Protein AF-A0A929VMY3-F1 (afdb_monomer)

Secondary structure (DSSP, 8-state):
---TT-HHHHHHHHHHHHHHHHHTSHHHHHHHHHHHHHHHHHTTGGGS-HHHHHHHHHHHHHHHHHHTT--TT-HHHHHHHHHHHHHHHHHH-TTS-HHHHHHHHHHHHHTT-

Mean predicted aligned error: 2.6 Å

Foldseek 3Di:
DDDPVDLLVLLLVLLVLLVVVCVVPVVVLVVLLVVVLVVCVVVVVLPPDLVVLLVVQLVVLVVVCVVVVHPLPPSNSSSNSLSSSLVSVCVSVVVDDSSVSSSSSSCVSPVPD

Sequence (113 aa):
MNFLWGIEVEAAIYAKSALVSMSQQPEYVAQITDDIKSHCISLHLDSCTHDEWIEVLVAWVENDVKEEKWDICDEDGVAWFIGLYCKTYTKIFPSESFTKIFTDCFKEYFKNK

Radius of gyration: 13.23 Å; Cα contacts (8 Å, |Δi|>4): 99; chains: 1; bounding box: 32×32×34 Å

Solvent-accessible surface area (backbone atoms only — not comparable to full-atom values): 6232 Å² total; per-residue (Å²): 103,86,56,93,76,38,66,71,53,48,30,54,53,39,44,51,48,24,53,54,58,43,66,76,40,54,67,62,47,51,52,54,28,50,53,50,41,54,50,40,56,75,68,54,52,84,77,54,54,73,68,59,47,37,54,53,50,37,54,49,39,54,48,52,37,56,75,73,66,48,62,94,80,39,62,70,63,50,30,43,48,47,38,49,52,29,52,23,49,31,73,76,40,73,91,53,57,53,64,58,55,34,34,55,29,49,50,62,60,48,69,87,69

pLDDT: mean 95.34, std 3.33, range [79.38, 98.56]

Structure (mmCIF, N/CA/C/O backbone):
data_AF-A0A929VMY3-F1
#
_entry.id   AF-A0A929VMY3-F1
#
loop_
_atom_site.group_PDB
_atom_site.id
_atom_site.type_symbol
_atom_site.label_atom_id
_atom_site.label_alt_id
_atom_site.label_comp_id
_atom_site.label_asym_id
_atom_site.label_entity_id
_atom_site.label_seq_id
_atom_site.pdbx_PDB_ins_code
_atom_site.Cartn_x
_atom_site.Cartn_y
_atom_site.Cartn_z
_atom_site.occupancy
_atom_site.B_iso_or_equiv
_atom_site.auth_seq_id
_atom_site.auth_comp_id
_atom_site.auth_asym_id
_atom_site.auth_atom_id
_atom_site.pdbx_PDB_model_num
ATOM 1 N N . MET A 1 1 ? 4.538 -13.291 -13.290 1.00 79.38 1 MET A N 1
ATOM 2 C CA . MET A 1 1 ? 5.717 -12.508 -12.909 1.00 79.38 1 MET A CA 1
ATOM 3 C C . MET A 1 1 ? 6.688 -13.390 -12.162 1.00 79.38 1 MET A C 1
ATOM 5 O O . MET A 1 1 ? 6.284 -14.239 -11.375 1.00 79.38 1 MET A O 1
ATOM 9 N N . ASN A 1 2 ? 7.972 -13.243 -12.476 1.00 82.75 2 ASN A N 1
ATOM 10 C CA . ASN A 1 2 ? 9.034 -14.012 -11.845 1.00 82.75 2 ASN A CA 1
ATOM 11 C C . ASN A 1 2 ? 9.869 -13.066 -10.981 1.00 82.75 2 ASN A C 1
ATOM 13 O O . ASN A 1 2 ? 10.636 -12.270 -11.512 1.00 82.75 2 ASN A O 1
ATOM 17 N N . PHE A 1 3 ? 9.686 -13.156 -9.668 1.00 86.75 3 PHE A N 1
ATOM 18 C CA . PHE A 1 3 ? 10.389 -12.344 -8.681 1.00 86.75 3 PHE A CA 1
ATOM 19 C C . PHE A 1 3 ? 11.759 -12.950 -8.380 1.00 86.75 3 PHE A C 1
ATOM 21 O O . PHE A 1 3 ? 11.835 -14.099 -7.935 1.00 86.75 3 PHE A O 1
ATOM 28 N N . LEU A 1 4 ? 12.834 -12.189 -8.596 1.00 86.19 4 LEU A N 1
ATOM 29 C CA . LEU A 1 4 ? 14.212 -12.686 -8.511 1.00 86.19 4 LEU A CA 1
ATOM 30 C C . LEU A 1 4 ? 14.541 -13.232 -7.116 1.00 86.19 4 LEU A C 1
ATOM 32 O O . LEU A 1 4 ? 15.215 -14.257 -6.992 1.00 86.19 4 LEU A O 1
ATOM 36 N N . TRP A 1 5 ? 14.033 -12.568 -6.078 1.00 89.81 5 TRP A N 1
ATOM 37 C CA . TRP A 1 5 ? 14.292 -12.915 -4.677 1.00 89.81 5 TRP A CA 1
ATOM 38 C C . TRP A 1 5 ? 13.102 -13.587 -3.979 1.00 89.81 5 TRP A C 1
ATOM 40 O O . TRP A 1 5 ? 13.159 -13.869 -2.781 1.00 89.81 5 TRP A O 1
ATOM 50 N N . GLY A 1 6 ? 12.035 -13.878 -4.730 1.00 93.25 6 GLY A N 1
ATOM 51 C CA . GLY A 1 6 ? 10.751 -14.336 -4.205 1.00 93.25 6 GLY A CA 1
ATOM 52 C C . GLY A 1 6 ? 9.870 -13.184 -3.708 1.00 93.25 6 GLY A C 1
ATOM 53 O O . GLY A 1 6 ? 10.349 -12.205 -3.141 1.00 93.25 6 GLY A O 1
ATOM 54 N N . ILE A 1 7 ? 8.555 -13.328 -3.898 1.00 93.38 7 ILE A N 1
ATOM 55 C CA . ILE A 1 7 ? 7.576 -12.239 -3.725 1.00 93.38 7 ILE A CA 1
ATOM 56 C C . ILE A 1 7 ? 7.589 -11.590 -2.333 1.00 93.38 7 ILE A C 1
ATOM 58 O O . ILE A 1 7 ? 7.378 -10.393 -2.218 1.00 93.38 7 ILE A O 1
ATOM 62 N N . GLU A 1 8 ? 7.878 -12.353 -1.276 1.00 93.88 8 GLU A N 1
ATOM 63 C CA . GLU A 1 8 ? 7.960 -11.837 0.099 1.00 93.88 8 GLU A CA 1
ATOM 64 C C . GLU A 1 8 ? 9.119 -10.845 0.279 1.00 93.88 8 GLU A C 1
ATOM 66 O O . GLU A 1 8 ? 8.975 -9.812 0.934 1.00 93.88 8 GLU A O 1
ATOM 71 N N . VAL A 1 9 ? 10.280 -11.155 -0.309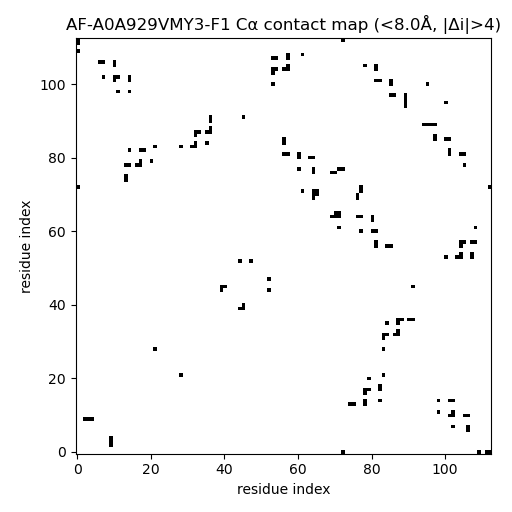 1.00 94.94 9 VAL A N 1
ATOM 72 C CA . VAL A 1 9 ? 11.478 -10.313 -0.208 1.00 94.94 9 VAL A CA 1
ATOM 73 C C . VAL A 1 9 ? 11.302 -9.059 -1.053 1.00 94.94 9 VAL A C 1
ATOM 75 O O . VAL A 1 9 ? 11.577 -7.962 -0.568 1.00 94.94 9 VAL A O 1
ATOM 78 N N . GLU A 1 10 ? 10.785 -9.209 -2.273 1.00 95.44 10 GLU A N 1
ATOM 79 C CA . GLU A 1 10 ? 10.491 -8.075 -3.156 1.00 95.44 10 GLU A CA 1
ATOM 80 C C . GLU A 1 10 ? 9.456 -7.145 -2.519 1.00 95.44 10 GLU A C 1
ATOM 82 O O . GLU A 1 10 ? 9.688 -5.943 -2.419 1.00 95.44 10 GLU A O 1
ATOM 87 N N . ALA A 1 11 ? 8.365 -7.688 -1.968 1.00 96.75 11 ALA A N 1
ATOM 88 C CA . ALA A 1 11 ? 7.357 -6.890 -1.277 1.00 96.75 11 ALA A CA 1
ATOM 89 C C . ALA A 1 11 ? 7.956 -6.066 -0.126 1.00 96.75 11 ALA A C 1
ATOM 91 O O . ALA A 1 11 ? 7.605 -4.901 0.045 1.00 96.75 11 ALA A O 1
ATOM 92 N N . ALA A 1 12 ? 8.899 -6.623 0.641 1.00 95.81 12 ALA A N 1
ATOM 93 C CA . ALA A 1 12 ? 9.589 -5.883 1.697 1.00 95.81 12 ALA A CA 1
ATOM 94 C C . ALA A 1 12 ? 10.508 -4.771 1.149 1.00 95.81 12 ALA A C 1
ATOM 96 O O . ALA A 1 12 ? 10.586 -3.689 1.745 1.00 95.81 12 ALA A O 1
ATOM 97 N N . ILE A 1 13 ? 11.190 -5.015 0.022 1.00 96.19 13 ILE A N 1
ATOM 98 C CA . ILE A 1 13 ? 12.004 -4.012 -0.683 1.00 96.19 13 ILE A CA 1
ATOM 99 C C . ILE A 1 13 ? 11.108 -2.861 -1.152 1.00 96.19 13 ILE A C 1
ATOM 101 O O . ILE A 1 13 ? 11.379 -1.703 -0.819 1.00 96.19 13 ILE A O 1
ATOM 105 N N . TYR A 1 14 ? 10.004 -3.172 -1.829 1.00 97.69 14 TYR A N 1
ATOM 106 C CA . TYR A 1 14 ? 9.058 -2.182 -2.339 1.00 97.69 14 TYR A CA 1
ATOM 107 C C . TYR A 1 14 ? 8.296 -1.451 -1.234 1.00 97.69 14 TYR A C 1
ATOM 109 O O . TYR A 1 14 ? 8.114 -0.240 -1.334 1.00 97.69 14 TYR A O 1
ATOM 117 N N . ALA A 1 15 ? 7.953 -2.114 -0.125 1.00 97.81 15 ALA A N 1
ATOM 118 C CA . ALA A 1 15 ? 7.374 -1.451 1.044 1.00 97.81 15 ALA A CA 1
ATOM 119 C C . ALA A 1 15 ? 8.318 -0.369 1.586 1.00 97.81 15 ALA A C 1
ATOM 121 O O . ALA A 1 15 ? 7.902 0.746 1.914 1.00 97.81 15 ALA A O 1
ATOM 122 N N . LYS A 1 16 ? 9.617 -0.683 1.668 1.00 97.00 16 LYS A N 1
ATOM 123 C CA . LYS A 1 16 ? 10.638 0.268 2.114 1.00 97.00 16 LYS A CA 1
ATOM 124 C C . LYS A 1 16 ? 10.854 1.382 1.092 1.00 97.00 16 LYS A C 1
ATOM 126 O O . LYS A 1 16 ? 10.963 2.537 1.501 1.00 97.00 16 LYS A O 1
ATOM 131 N N . SER A 1 17 ? 10.886 1.051 -0.198 1.00 96.56 17 SER A N 1
ATOM 132 C CA . SER A 1 17 ? 10.967 2.027 -1.291 1.00 96.56 17 SER A CA 1
ATOM 133 C C . SER A 1 17 ? 9.806 3.023 -1.220 1.00 96.56 17 SER A C 1
ATOM 135 O O . SER A 1 17 ? 10.035 4.228 -1.120 1.00 96.56 17 SER A O 1
ATOM 137 N N . ALA A 1 18 ? 8.568 2.533 -1.106 1.00 97.38 18 ALA A N 1
ATOM 138 C CA . ALA A 1 18 ? 7.371 3.358 -0.983 1.00 97.38 18 ALA A CA 1
ATOM 139 C C . ALA A 1 18 ? 7.420 4.285 0.244 1.00 97.38 18 ALA A C 1
ATOM 141 O O . ALA A 1 18 ? 7.113 5.472 0.130 1.00 97.38 18 ALA A O 1
ATOM 142 N N . LEU A 1 19 ? 7.857 3.793 1.411 1.00 97.31 19 LEU A N 1
ATOM 143 C CA . LEU A 1 19 ? 8.043 4.635 2.602 1.00 97.31 19 LEU A CA 1
ATOM 144 C C . LEU A 1 19 ? 9.074 5.746 2.382 1.00 97.31 19 LEU A C 1
ATOM 146 O O . LEU A 1 19 ? 8.836 6.884 2.794 1.00 97.31 19 LEU A O 1
ATOM 150 N N . VAL A 1 20 ? 10.204 5.434 1.742 1.00 97.31 20 VAL A N 1
ATOM 151 C CA . VAL A 1 20 ? 11.239 6.427 1.426 1.00 97.31 20 VAL A CA 1
ATOM 152 C C . VAL A 1 20 ? 10.685 7.472 0.462 1.00 97.31 20 VAL A C 1
ATOM 154 O O . VAL A 1 20 ? 10.763 8.661 0.773 1.00 97.31 20 VAL A O 1
ATOM 157 N N . SER A 1 21 ? 10.063 7.056 -0.640 1.00 95.81 21 SER A N 1
ATOM 158 C CA . SER A 1 21 ? 9.463 7.958 -1.630 1.00 95.81 21 SER A CA 1
ATOM 159 C C . SER A 1 21 ? 8.398 8.863 -1.008 1.00 95.81 21 SER A C 1
ATOM 161 O O . SER A 1 21 ? 8.428 10.078 -1.196 1.00 95.81 21 SER A O 1
ATOM 163 N N . MET A 1 22 ? 7.512 8.307 -0.176 1.00 97.38 22 MET A N 1
ATOM 164 C CA . MET A 1 22 ? 6.504 9.088 0.545 1.00 97.38 22 MET A CA 1
ATOM 165 C C . MET A 1 22 ? 7.126 10.098 1.521 1.00 97.38 22 MET A C 1
ATOM 167 O O . MET A 1 22 ? 6.643 11.223 1.639 1.00 97.38 22 MET A O 1
ATOM 171 N N . SER A 1 23 ? 8.213 9.734 2.211 1.00 96.94 23 SER A N 1
ATOM 172 C CA . SER A 1 23 ? 8.892 10.630 3.162 1.00 96.94 23 SER A CA 1
ATOM 173 C C . SER A 1 23 ? 9.518 11.865 2.506 1.00 96.94 23 SER A C 1
ATOM 175 O O . SER A 1 23 ? 9.718 12.874 3.179 1.00 96.94 23 SER A O 1
ATOM 177 N N . GLN A 1 24 ? 9.792 11.807 1.200 1.00 97.19 24 GLN A N 1
ATOM 178 C CA . GLN A 1 24 ? 10.321 12.935 0.430 1.00 97.19 24 GLN A CA 1
ATOM 179 C C . GLN A 1 24 ? 9.233 13.948 0.047 1.00 97.19 24 GLN A C 1
ATOM 181 O O . GLN A 1 24 ? 9.557 15.071 -0.331 1.00 97.19 24 GLN A O 1
ATOM 186 N N . GLN A 1 25 ? 7.954 13.574 0.155 1.00 96.00 25 GLN A N 1
ATOM 187 C CA . GLN A 1 25 ? 6.810 14.402 -0.237 1.00 96.00 25 GLN A CA 1
ATOM 188 C C . GLN A 1 25 ? 5.731 14.429 0.864 1.00 96.00 25 GLN A C 1
ATOM 190 O O . GLN A 1 25 ? 4.577 14.070 0.621 1.00 96.00 25 GLN A O 1
ATOM 195 N N . PRO A 1 26 ? 6.077 14.837 2.100 1.00 96.19 26 PRO A N 1
ATOM 196 C CA . PRO A 1 26 ? 5.219 14.635 3.266 1.00 96.19 26 PRO A CA 1
ATOM 197 C C . PRO A 1 26 ? 3.884 15.386 3.186 1.00 96.19 26 PRO A C 1
ATOM 199 O O . PRO A 1 26 ? 2.871 14.848 3.622 1.00 96.19 26 PRO A O 1
ATOM 202 N N . GLU A 1 27 ? 3.862 16.596 2.620 1.00 97.31 27 GLU A N 1
ATOM 203 C CA . GLU A 1 27 ? 2.641 17.406 2.483 1.00 97.31 27 GLU A CA 1
ATOM 204 C C . GLU A 1 27 ? 1.658 16.780 1.489 1.00 97.31 27 GLU A C 1
ATOM 206 O O . GLU A 1 27 ? 0.489 16.586 1.817 1.00 97.31 27 GLU A O 1
ATOM 211 N N . TYR A 1 28 ? 2.157 16.378 0.315 1.00 96.94 28 TYR A N 1
ATOM 212 C CA . TYR A 1 28 ? 1.374 15.671 -0.699 1.00 96.94 28 TYR A CA 1
ATOM 213 C C . TYR A 1 28 ? 0.796 14.366 -0.144 1.00 96.94 28 TYR A C 1
ATOM 215 O O . TYR A 1 28 ? -0.404 14.114 -0.241 1.00 96.94 28 TYR A O 1
ATOM 223 N N . VAL A 1 29 ? 1.639 13.550 0.499 1.00 97.75 29 VAL A N 1
ATOM 224 C CA . VAL A 1 29 ? 1.207 12.271 1.072 1.00 97.75 29 VAL A CA 1
ATOM 225 C C . VAL A 1 29 ? 0.180 12.495 2.174 1.00 97.75 29 VAL A C 1
ATOM 227 O O . VAL A 1 29 ? -0.797 11.752 2.242 1.00 97.75 29 VAL A O 1
ATOM 230 N N . ALA A 1 30 ? 0.364 13.502 3.033 1.00 97.12 30 ALA A N 1
ATOM 231 C CA . ALA A 1 30 ? -0.601 13.819 4.077 1.00 97.12 30 ALA A CA 1
ATOM 232 C C . ALA A 1 30 ? -1.972 14.148 3.478 1.00 97.12 30 ALA A C 1
ATOM 234 O O . ALA A 1 30 ? -2.940 13.494 3.860 1.00 97.12 30 ALA A O 1
ATOM 235 N N . GLN A 1 31 ? -2.013 15.064 2.504 1.00 98.00 31 GLN A N 1
ATOM 236 C CA . GLN A 1 31 ? -3.236 15.482 1.824 1.00 98.00 31 GLN A CA 1
ATOM 237 C C . GLN A 1 31 ? -3.952 14.302 1.159 1.00 98.00 31 GLN A C 1
ATOM 239 O O . GLN A 1 31 ? -5.085 13.993 1.519 1.00 98.00 31 GLN A O 1
ATOM 244 N N . ILE A 1 32 ? -3.271 13.584 0.262 1.00 97.19 32 ILE A N 1
ATOM 245 C CA . ILE A 1 32 ? -3.874 12.475 -0.491 1.00 97.19 32 ILE A CA 1
ATOM 246 C C . ILE A 1 32 ? -4.400 11.387 0.444 1.00 97.19 32 ILE A C 1
ATOM 248 O O . ILE A 1 32 ? -5.515 10.902 0.282 1.00 97.19 32 ILE A O 1
ATOM 252 N N . THR A 1 33 ? -3.630 11.010 1.465 1.00 97.50 33 THR A N 1
ATOM 253 C CA . THR A 1 33 ? -4.068 9.950 2.386 1.00 97.50 33 THR A CA 1
ATOM 254 C C . THR A 1 33 ? -5.190 10.398 3.328 1.00 97.50 33 THR A C 1
ATOM 256 O O . THR A 1 33 ? -5.927 9.548 3.825 1.00 97.50 33 THR A O 1
ATOM 259 N N . ASP A 1 34 ? -5.358 11.700 3.582 1.00 97.75 34 ASP A N 1
ATOM 260 C CA . ASP A 1 34 ? -6.518 12.229 4.315 1.00 97.75 34 ASP A CA 1
ATOM 261 C C . ASP A 1 34 ? -7.780 12.278 3.436 1.00 97.75 34 ASP A C 1
ATOM 263 O O . ASP A 1 34 ? -8.874 11.951 3.916 1.00 97.75 34 ASP A O 1
ATOM 267 N N . ASP A 1 35 ? -7.630 12.587 2.147 1.00 97.56 35 ASP A N 1
ATOM 268 C CA . ASP A 1 35 ? -8.721 12.541 1.169 1.00 97.56 35 ASP A CA 1
ATOM 269 C C . ASP A 1 35 ? -9.228 11.099 0.984 1.00 97.56 35 ASP A C 1
ATOM 271 O O . ASP A 1 35 ? -10.424 10.831 1.149 1.00 97.56 35 ASP A O 1
ATOM 275 N N . ILE A 1 36 ? -8.318 10.139 0.762 1.00 97.06 36 ILE A N 1
ATOM 276 C CA . ILE A 1 36 ? -8.664 8.711 0.654 1.00 97.06 36 ILE A CA 1
ATOM 277 C C . ILE A 1 36 ? -9.296 8.220 1.961 1.00 97.06 36 ILE A C 1
ATOM 279 O O . ILE A 1 36 ? -10.323 7.545 1.930 1.00 97.06 36 ILE A O 1
ATOM 283 N N . LYS A 1 37 ? -8.748 8.592 3.129 1.00 96.44 37 LYS A N 1
ATOM 284 C CA . LYS A 1 37 ? -9.329 8.220 4.431 1.00 96.44 37 LYS A CA 1
ATOM 285 C C . LYS A 1 37 ? -10.781 8.675 4.549 1.00 96.44 37 LYS A C 1
ATOM 287 O O . LYS A 1 37 ? -11.633 7.899 4.984 1.00 96.44 37 LYS A O 1
ATOM 292 N N . SER A 1 38 ? -11.056 9.924 4.182 1.00 96.69 38 SER A N 1
ATOM 293 C CA . SER A 1 38 ? -12.405 10.491 4.228 1.00 96.69 38 SER A CA 1
ATOM 294 C C . SER A 1 38 ? -13.357 9.721 3.310 1.00 96.69 38 SER A C 1
ATOM 296 O O . SER A 1 38 ? -14.484 9.415 3.706 1.00 96.69 38 SER A O 1
ATOM 298 N N . HIS A 1 39 ? -12.883 9.327 2.125 1.00 96.06 39 HIS A N 1
ATOM 299 C CA . HIS A 1 39 ? -13.642 8.488 1.206 1.00 96.06 39 HIS A CA 1
ATOM 300 C C . HIS A 1 39 ? -13.921 7.089 1.780 1.00 96.06 39 HIS A C 1
ATOM 302 O O . HIS A 1 39 ? -15.075 6.662 1.796 1.00 96.06 39 HIS A O 1
ATOM 308 N N . CYS A 1 40 ? -12.919 6.412 2.345 1.00 95.31 40 CYS A N 1
ATOM 309 C CA . CYS A 1 40 ? -13.097 5.100 2.973 1.00 95.31 40 CYS A CA 1
ATOM 310 C C . CYS A 1 40 ? -14.145 5.117 4.094 1.00 95.31 40 CYS A C 1
ATOM 312 O O . CYS A 1 40 ? -14.980 4.216 4.171 1.00 95.31 40 CYS A O 1
ATOM 314 N N . ILE A 1 41 ? -14.130 6.153 4.941 1.00 93.75 41 ILE A N 1
ATOM 315 C CA . ILE A 1 41 ? -15.122 6.330 6.014 1.00 93.75 41 ILE A CA 1
ATOM 316 C C . ILE A 1 41 ? -16.521 6.548 5.422 1.00 93.75 41 ILE A C 1
ATOM 318 O O . ILE A 1 41 ? -17.491 5.984 5.921 1.00 93.75 41 ILE A O 1
ATOM 322 N N . SER A 1 42 ? -16.639 7.319 4.334 1.00 95.62 42 SER A N 1
ATOM 323 C CA . SER A 1 42 ? -17.927 7.531 3.653 1.00 95.62 42 SER A CA 1
ATOM 324 C C . SER A 1 42 ? -18.522 6.247 3.059 1.00 95.62 42 SER A C 1
ATOM 326 O O . SER A 1 42 ? -19.736 6.146 2.905 1.00 95.62 42 SER A O 1
ATOM 328 N N . LEU A 1 43 ? -17.669 5.262 2.765 1.00 94.50 43 LEU A N 1
ATOM 329 C CA . LEU A 1 43 ? -18.038 3.938 2.268 1.00 94.50 43 LEU A CA 1
ATOM 330 C C . LEU A 1 43 ? -18.199 2.889 3.384 1.00 94.50 43 LEU A C 1
ATOM 332 O O . LEU A 1 43 ? -18.463 1.730 3.080 1.00 94.50 43 LEU A O 1
ATOM 336 N N . HIS A 1 44 ? -18.053 3.274 4.658 1.00 92.00 44 HIS A N 1
ATOM 337 C CA . HIS A 1 44 ? -18.123 2.379 5.823 1.00 92.00 44 HIS A CA 1
ATOM 338 C C . HIS A 1 44 ? -17.110 1.217 5.813 1.00 92.00 44 HIS A C 1
ATOM 340 O O . HIS A 1 44 ? -17.341 0.166 6.422 1.00 92.00 44 HIS A O 1
ATOM 346 N N . LEU A 1 45 ? -15.961 1.408 5.152 1.00 91.25 45 LEU A N 1
ATOM 347 C CA . LEU A 1 45 ? -14.902 0.393 5.085 1.00 91.25 45 LEU A CA 1
ATOM 348 C C . LEU A 1 45 ? -14.214 0.161 6.439 1.00 91.25 45 LEU A C 1
ATOM 350 O O . LEU A 1 45 ? -13.543 -0.846 6.637 1.00 91.25 45 LEU A O 1
ATOM 354 N N . ASP A 1 46 ? -14.394 1.056 7.409 1.00 87.75 46 ASP A N 1
ATOM 355 C CA . ASP A 1 46 ? -13.896 0.902 8.779 1.00 87.75 46 ASP A CA 1
ATOM 356 C C . ASP A 1 46 ? -14.500 -0.305 9.520 1.00 87.75 46 ASP A C 1
ATOM 358 O O . ASP A 1 46 ? -13.955 -0.736 10.536 1.00 87.75 46 ASP A O 1
ATOM 362 N N . SER A 1 47 ? -15.585 -0.876 8.990 1.00 89.31 47 SER A N 1
ATOM 363 C CA . SER A 1 4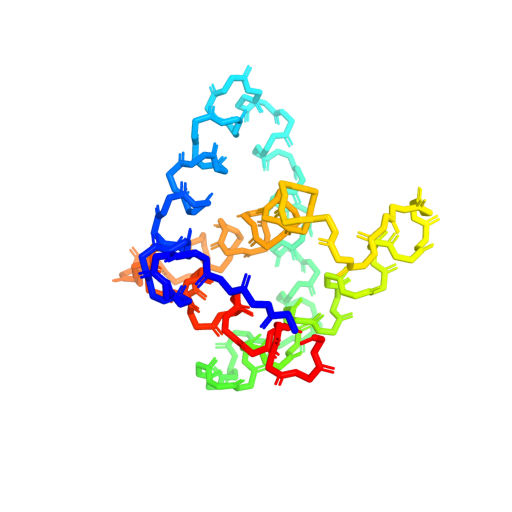7 ? -16.214 -2.102 9.493 1.00 89.31 47 SER A CA 1
ATOM 364 C C . SER A 1 47 ? -15.763 -3.391 8.788 1.00 89.31 47 SER A C 1
ATOM 366 O O . SER A 1 47 ? -16.118 -4.481 9.243 1.00 89.31 47 SER A O 1
ATOM 368 N N . CYS A 1 48 ? -14.982 -3.283 7.709 1.00 93.19 48 CYS A N 1
ATOM 369 C CA . CYS A 1 48 ? -14.498 -4.423 6.932 1.00 93.19 48 CYS A CA 1
ATOM 370 C C . CYS A 1 48 ? -13.362 -5.175 7.635 1.00 93.19 48 CYS A C 1
ATOM 372 O O . CYS A 1 48 ? -12.587 -4.628 8.424 1.00 93.19 48 CYS A O 1
ATOM 374 N N . THR A 1 49 ? -13.238 -6.451 7.295 1.00 94.12 49 THR A N 1
ATOM 375 C CA . THR A 1 49 ? -12.126 -7.316 7.685 1.00 94.12 49 THR A CA 1
ATOM 376 C C . THR A 1 49 ? -10.846 -6.965 6.926 1.00 94.12 49 THR A C 1
ATOM 378 O O . THR A 1 49 ? -10.863 -6.284 5.904 1.00 94.12 49 THR A O 1
ATOM 381 N N . HIS A 1 50 ? -9.709 -7.456 7.420 1.00 93.81 50 HIS A N 1
ATOM 382 C CA . HIS A 1 50 ? -8.409 -7.237 6.784 1.00 93.81 50 HIS A CA 1
ATOM 383 C C . HIS A 1 50 ? -8.352 -7.750 5.335 1.00 93.81 50 HIS A C 1
ATOM 385 O O . HIS A 1 50 ? -7.822 -7.063 4.467 1.00 93.81 50 HIS A O 1
ATOM 391 N N . ASP A 1 51 ? -8.929 -8.924 5.067 1.00 95.38 51 ASP A N 1
ATOM 392 C CA . ASP A 1 51 ? -8.924 -9.525 3.730 1.00 95.38 51 ASP A CA 1
ATOM 393 C C . ASP A 1 51 ? -9.801 -8.724 2.753 1.00 95.38 51 ASP A C 1
ATOM 395 O O . ASP A 1 51 ? -9.378 -8.446 1.633 1.00 95.38 51 ASP A O 1
ATOM 399 N N . GLU A 1 52 ? -10.968 -8.244 3.198 1.00 96.12 52 GLU A N 1
ATOM 400 C CA . GLU A 1 52 ? -11.816 -7.342 2.402 1.00 96.12 52 GLU A CA 1
ATOM 401 C C . GLU A 1 52 ? -11.098 -6.021 2.084 1.00 96.12 52 GLU A C 1
ATOM 403 O O . GLU A 1 52 ? -11.214 -5.494 0.978 1.00 96.12 52 GLU A O 1
ATOM 408 N N . TRP A 1 53 ? -10.307 -5.497 3.026 1.00 96.44 53 TRP A N 1
ATOM 409 C CA . TRP A 1 53 ? -9.452 -4.341 2.767 1.00 96.44 53 TRP A CA 1
ATOM 410 C C . TRP A 1 53 ? -8.421 -4.628 1.677 1.00 96.44 53 TRP A C 1
ATOM 412 O O . TRP A 1 53 ? -8.264 -3.807 0.778 1.00 96.44 53 TRP A O 1
ATOM 422 N N . ILE A 1 54 ? -7.744 -5.778 1.717 1.00 97.75 54 ILE A N 1
ATOM 423 C CA . ILE A 1 54 ? -6.775 -6.159 0.678 1.00 97.75 54 ILE A CA 1
ATOM 424 C C . ILE A 1 54 ? -7.450 -6.181 -0.698 1.00 97.75 54 ILE A C 1
ATOM 426 O O . ILE A 1 54 ? -6.928 -5.577 -1.635 1.00 97.75 54 ILE A O 1
ATOM 430 N N . GLU A 1 55 ? -8.623 -6.807 -0.821 1.00 96.75 55 GLU A N 1
ATOM 431 C CA . GLU A 1 55 ? -9.371 -6.873 -2.084 1.00 96.75 55 GLU A CA 1
ATOM 432 C C . GLU A 1 55 ? -9.729 -5.480 -2.622 1.00 96.75 55 GLU A C 1
ATOM 434 O O . GLU A 1 55 ? -9.485 -5.182 -3.796 1.00 96.75 55 GLU A O 1
ATOM 439 N N . VAL A 1 56 ? -10.257 -4.603 -1.761 1.00 96.81 56 VAL A N 1
ATOM 440 C CA . VAL A 1 56 ? -10.622 -3.227 -2.136 1.00 96.81 56 VAL A CA 1
ATOM 441 C C . VAL A 1 56 ? -9.394 -2.429 -2.569 1.00 96.81 56 VAL A C 1
ATOM 443 O O . VAL A 1 56 ? -9.416 -1.802 -3.629 1.00 96.81 56 VAL A O 1
ATOM 446 N N . LEU A 1 57 ? -8.313 -2.465 -1.785 1.00 97.69 57 LEU A N 1
ATOM 447 C CA . LEU A 1 57 ? -7.103 -1.703 -2.088 1.00 97.69 57 LEU A CA 1
ATOM 448 C C . LEU A 1 57 ? -6.449 -2.182 -3.386 1.00 97.69 57 LEU A C 1
ATOM 450 O O . LEU A 1 57 ? -6.049 -1.357 -4.203 1.00 97.69 57 LEU A O 1
ATOM 454 N N . VAL A 1 58 ? -6.376 -3.495 -3.616 1.00 97.88 58 VAL A N 1
ATOM 455 C CA . VAL A 1 58 ? -5.835 -4.058 -4.862 1.00 97.88 58 VAL A CA 1
ATOM 456 C C . VAL A 1 58 ? -6.672 -3.627 -6.066 1.00 97.88 58 VAL A C 1
ATOM 458 O O . VAL A 1 58 ? -6.103 -3.225 -7.082 1.00 97.88 58 VAL A O 1
ATOM 461 N N . ALA A 1 59 ? -8.004 -3.645 -5.955 1.00 97.00 59 ALA A N 1
ATOM 462 C CA . ALA A 1 59 ? -8.887 -3.190 -7.027 1.00 97.00 59 ALA A CA 1
ATOM 463 C C . ALA A 1 59 ? -8.703 -1.694 -7.339 1.00 97.00 59 ALA A C 1
ATOM 465 O O . ALA A 1 59 ? -8.676 -1.308 -8.508 1.00 97.00 59 ALA A O 1
ATOM 466 N N . TRP A 1 60 ? -8.545 -0.853 -6.316 1.00 97.25 60 TRP A N 1
ATOM 467 C CA . TRP A 1 60 ? -8.288 0.578 -6.496 1.00 97.25 60 TRP A CA 1
ATOM 468 C C . TRP A 1 60 ? -6.925 0.845 -7.133 1.00 97.25 60 TRP A C 1
ATOM 470 O O . TRP A 1 60 ? -6.854 1.584 -8.109 1.00 97.25 60 TRP A O 1
ATOM 480 N N . VAL A 1 61 ? -5.870 0.163 -6.679 1.00 97.75 61 VAL A N 1
ATOM 481 C CA . VAL A 1 61 ? -4.538 0.243 -7.303 1.00 97.75 61 VAL A CA 1
ATOM 482 C C . VAL A 1 61 ? -4.595 -0.160 -8.774 1.00 97.75 61 VAL A C 1
ATOM 484 O O . VAL A 1 61 ? -3.990 0.495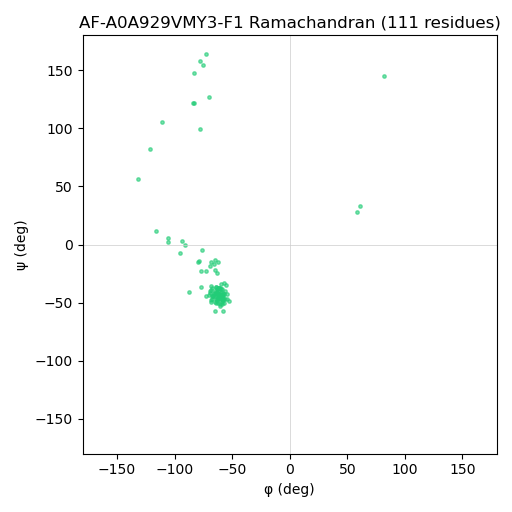 -9.617 1.00 97.75 61 VAL A O 1
ATOM 487 N N . GLU A 1 62 ? -5.315 -1.231 -9.115 1.00 96.25 62 GLU A N 1
ATOM 488 C CA . GLU A 1 62 ? -5.466 -1.626 -10.515 1.00 96.25 62 GLU A CA 1
ATOM 489 C C . GLU A 1 62 ? -6.151 -0.562 -11.368 1.00 96.25 62 GLU A C 1
ATOM 491 O O . GLU A 1 62 ? -5.785 -0.412 -12.535 1.00 96.25 62 GLU A O 1
ATOM 496 N N . ASN A 1 63 ? -7.144 0.136 -10.822 1.00 96.44 63 ASN A N 1
ATOM 497 C CA . ASN A 1 63 ? -7.819 1.213 -11.534 1.00 96.44 63 ASN A CA 1
ATOM 498 C C . ASN A 1 63 ? -6.878 2.402 -11.728 1.00 96.44 63 ASN A C 1
ATOM 500 O O . ASN A 1 63 ? -6.697 2.819 -12.868 1.00 96.44 63 ASN A O 1
ATOM 504 N N . ASP A 1 64 ? -6.197 2.860 -10.677 1.00 96.50 64 ASP A N 1
ATOM 505 C CA . ASP A 1 64 ? -5.293 4.015 -10.750 1.00 96.50 64 ASP A CA 1
ATOM 506 C C . ASP A 1 64 ? -4.129 3.777 -11.718 1.00 96.50 64 ASP A C 1
ATOM 508 O O . ASP A 1 64 ? -3.834 4.615 -12.568 1.00 96.50 64 ASP A O 1
ATOM 512 N N . VAL A 1 65 ? -3.502 2.596 -11.661 1.00 95.69 65 VAL A N 1
ATOM 513 C CA . VAL A 1 65 ? -2.415 2.220 -12.581 1.00 95.69 65 VAL A CA 1
ATOM 514 C C . VAL A 1 65 ? -2.898 2.251 -14.036 1.00 95.69 65 VAL A C 1
ATOM 516 O O . VAL A 1 65 ? -2.190 2.747 -14.916 1.00 95.69 65 VAL A O 1
ATOM 519 N N . LYS A 1 66 ? -4.118 1.765 -14.306 1.00 94.38 66 LYS A N 1
ATOM 520 C CA . LYS A 1 66 ? -4.718 1.784 -15.652 1.00 94.38 66 LYS A CA 1
ATOM 521 C C . LYS A 1 66 ? -5.088 3.203 -16.092 1.00 94.38 66 LYS A C 1
ATOM 523 O O . LYS A 1 66 ? -4.842 3.550 -17.248 1.00 94.38 66 LYS A O 1
ATOM 528 N N . GLU A 1 67 ? -5.674 4.009 -15.210 1.00 95.81 67 GLU A N 1
ATOM 529 C CA . GLU A 1 67 ? -6.093 5.388 -15.493 1.00 95.81 67 GLU A CA 1
ATOM 530 C C . GLU A 1 67 ? -4.897 6.292 -15.801 1.00 95.81 67 GLU A C 1
ATOM 532 O O . GLU A 1 67 ? -4.908 7.021 -16.799 1.00 95.81 67 GLU A O 1
ATOM 537 N N . GLU A 1 68 ? -3.822 6.156 -15.027 1.00 94.19 68 GLU A N 1
ATOM 538 C CA . GLU A 1 68 ? -2.565 6.883 -15.219 1.00 94.19 68 GLU A CA 1
ATOM 539 C C . GLU A 1 68 ? -1.720 6.320 -16.378 1.00 94.19 68 GLU A C 1
ATOM 541 O O . GLU A 1 68 ? -0.705 6.908 -16.760 1.00 94.19 68 GLU A O 1
ATOM 546 N N . LYS A 1 69 ? -2.149 5.208 -16.994 1.00 94.06 69 LYS A N 1
ATOM 547 C CA . LYS A 1 69 ? -1.462 4.510 -18.100 1.00 94.06 69 LYS A CA 1
ATOM 548 C C . LYS A 1 69 ? -0.066 4.005 -17.726 1.00 94.06 69 LYS A C 1
ATOM 550 O O . LYS A 1 69 ? 0.828 3.971 -18.576 1.00 94.06 69 LYS A O 1
ATOM 555 N N . TRP A 1 70 ? 0.115 3.620 -16.470 1.00 93.88 70 TRP A N 1
ATOM 556 C CA . TRP A 1 70 ? 1.323 2.943 -16.016 1.00 93.88 70 TRP A CA 1
ATOM 557 C C . TRP A 1 70 ? 1.264 1.472 -16.428 1.00 93.88 70 TRP A C 1
ATOM 559 O O . TRP A 1 70 ? 0.195 0.915 -16.696 1.00 93.88 70 TRP A O 1
ATOM 569 N N . ASP A 1 71 ? 2.430 0.838 -16.513 1.00 93.00 71 ASP A N 1
ATOM 570 C CA . ASP A 1 71 ? 2.489 -0.597 -16.759 1.00 93.00 71 ASP A CA 1
ATOM 571 C C . ASP A 1 71 ? 1.986 -1.341 -15.511 1.00 93.00 71 ASP A C 1
ATOM 573 O O . ASP A 1 71 ? 2.469 -1.131 -14.402 1.00 93.00 71 ASP A O 1
ATOM 577 N N . ILE A 1 72 ? 1.011 -2.232 -15.697 1.00 93.00 72 ILE A N 1
ATOM 578 C CA . ILE A 1 72 ? 0.450 -3.068 -14.626 1.00 93.00 72 ILE A CA 1
ATOM 579 C C . ILE A 1 72 ? 1.467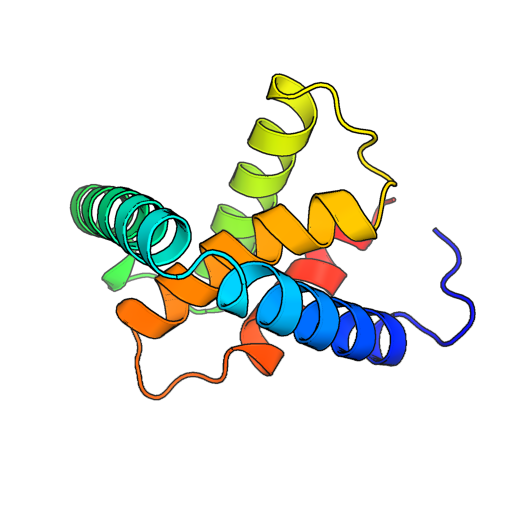 -4.055 -14.038 1.00 93.00 72 ILE A C 1
ATOM 581 O O . ILE A 1 72 ? 1.201 -4.660 -13.000 1.00 93.00 72 ILE A O 1
ATOM 585 N N . CYS A 1 73 ? 2.602 -4.240 -14.708 1.00 92.62 73 CYS A N 1
ATOM 586 C CA . CYS A 1 73 ? 3.728 -5.047 -14.259 1.00 92.62 73 CYS A CA 1
ATOM 587 C C . CYS A 1 73 ? 4.919 -4.196 -13.779 1.00 92.62 73 CYS A C 1
ATOM 589 O O . CYS A 1 73 ? 5.943 -4.771 -13.417 1.00 92.62 73 CYS A O 1
ATOM 591 N N . ASP A 1 74 ? 4.816 -2.859 -13.769 1.00 93.00 74 ASP A N 1
ATOM 592 C CA . ASP A 1 74 ? 5.849 -1.988 -13.198 1.00 93.00 74 ASP A CA 1
ATOM 593 C C . ASP A 1 74 ? 5.749 -1.982 -11.669 1.00 93.00 74 ASP A C 1
ATOM 595 O O . ASP A 1 74 ? 4.915 -1.304 -11.067 1.00 93.00 74 ASP A O 1
ATOM 599 N N . GLU A 1 75 ? 6.605 -2.782 -11.041 1.00 93.06 75 GLU A N 1
ATOM 600 C CA . GLU A 1 75 ? 6.631 -2.995 -9.597 1.00 93.06 75 GLU 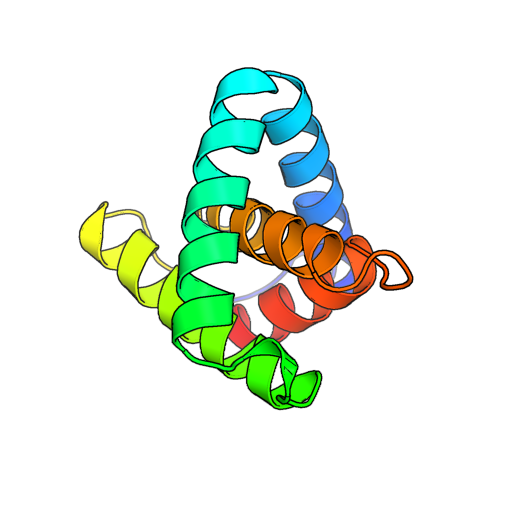A CA 1
ATOM 601 C C . GLU A 1 75 ? 6.850 -1.694 -8.811 1.00 93.06 75 GLU A C 1
ATOM 603 O O . GLU A 1 75 ? 6.193 -1.508 -7.787 1.00 93.06 75 GLU A O 1
ATOM 608 N N . ASP A 1 76 ? 7.695 -0.773 -9.292 1.00 91.25 76 ASP A N 1
ATOM 609 C CA . ASP A 1 76 ?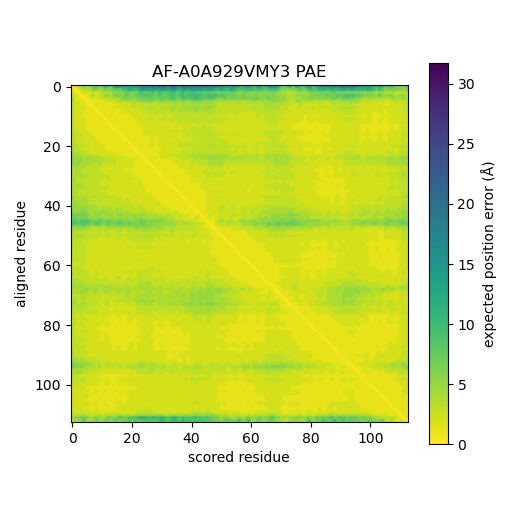 7.959 0.512 -8.627 1.00 91.25 76 ASP A CA 1
ATOM 610 C C . ASP A 1 76 ? 6.713 1.407 -8.632 1.00 91.25 76 ASP A C 1
ATOM 612 O O . ASP A 1 76 ? 6.344 2.001 -7.610 1.00 91.25 76 ASP A O 1
ATOM 616 N N . GLY A 1 77 ? 6.032 1.477 -9.774 1.00 93.19 77 GLY A N 1
ATOM 617 C CA . GLY A 1 77 ? 4.804 2.243 -9.916 1.00 93.19 77 GLY A CA 1
ATOM 618 C C . GLY A 1 77 ? 3.637 1.682 -9.135 1.00 93.19 77 GLY A C 1
ATOM 619 O O . GLY A 1 77 ? 2.973 2.402 -8.389 1.00 93.19 77 GLY A O 1
ATOM 620 N N . VAL A 1 78 ? 3.423 0.376 -9.228 1.00 96.69 78 VAL A N 1
ATOM 621 C CA . VAL A 1 78 ? 2.403 -0.314 -8.436 1.00 96.69 78 VAL A CA 1
ATOM 622 C C . VAL A 1 78 ? 2.685 -0.148 -6.939 1.00 96.69 78 VAL A C 1
ATOM 624 O O . VAL A 1 78 ? 1.771 0.157 -6.169 1.00 96.69 78 VAL A O 1
ATOM 627 N N . ALA A 1 79 ? 3.944 -0.285 -6.513 1.00 97.19 79 ALA A N 1
ATOM 628 C CA . ALA A 1 79 ? 4.349 -0.107 -5.121 1.00 97.19 79 ALA A CA 1
ATOM 629 C C . ALA A 1 79 ? 4.042 1.295 -4.588 1.00 97.19 79 ALA A C 1
ATOM 631 O O . ALA A 1 79 ? 3.692 1.436 -3.413 1.00 97.19 79 ALA A O 1
ATOM 632 N N . TRP A 1 80 ? 4.137 2.329 -5.426 1.00 96.88 80 TRP A N 1
ATOM 633 C CA . TRP A 1 80 ? 3.748 3.684 -5.049 1.00 96.88 80 TRP A CA 1
ATOM 634 C C . TRP A 1 80 ? 2.264 3.768 -4.676 1.00 96.88 80 TRP A C 1
ATOM 636 O O . TRP A 1 80 ? 1.938 4.197 -3.565 1.00 96.88 80 TRP A O 1
ATOM 646 N N . PHE A 1 81 ? 1.371 3.292 -5.548 1.00 97.69 81 PHE A N 1
ATOM 647 C CA . PHE A 1 81 ? -0.072 3.305 -5.289 1.00 97.69 81 PHE A CA 1
ATOM 648 C C . PHE A 1 81 ? -0.442 2.433 -4.083 1.00 97.69 81 PHE A C 1
ATOM 650 O O . PHE A 1 81 ? -1.119 2.913 -3.170 1.00 97.69 81 PHE A O 1
ATOM 657 N N . ILE A 1 82 ? 0.076 1.197 -4.005 1.00 98.38 82 ILE A N 1
ATOM 658 C CA . ILE A 1 82 ? -0.110 0.327 -2.827 1.00 98.38 82 ILE A CA 1
ATOM 659 C C . ILE A 1 82 ? 0.346 1.059 -1.560 1.00 98.38 82 ILE A C 1
ATOM 6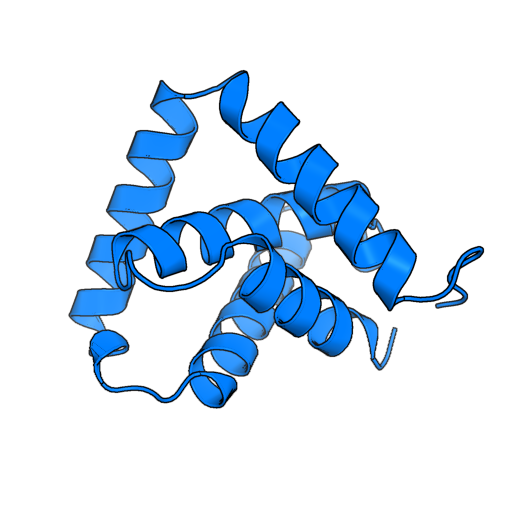61 O O . ILE A 1 82 ? -0.343 1.025 -0.540 1.00 98.38 82 ILE A O 1
ATOM 665 N N . GLY A 1 83 ? 1.476 1.765 -1.621 1.00 98.25 83 GLY A N 1
ATOM 666 C CA . GLY A 1 83 ? 2.016 2.549 -0.517 1.00 98.25 83 GLY A CA 1
ATOM 667 C C . GLY A 1 83 ? 1.056 3.624 -0.008 1.00 98.25 83 GLY A C 1
ATOM 668 O O . GLY A 1 83 ? 0.838 3.707 1.203 1.00 98.25 83 GLY A O 1
ATOM 669 N N 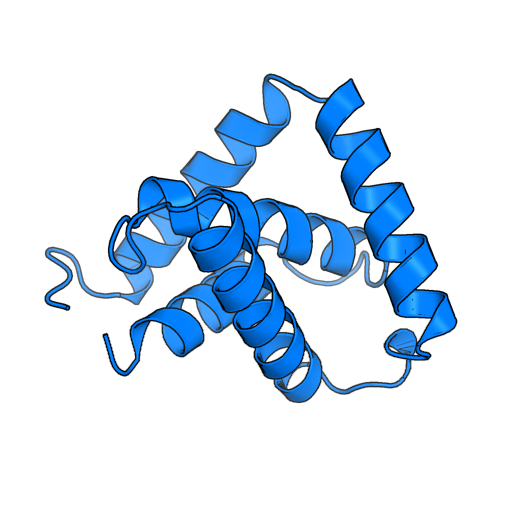. LEU A 1 84 ? 0.446 4.410 -0.899 1.00 98.12 84 LEU A N 1
ATOM 670 C CA . LEU A 1 84 ? -0.520 5.455 -0.527 1.00 98.12 84 LEU A CA 1
ATOM 671 C C . LEU A 1 84 ? -1.760 4.864 0.159 1.00 98.12 84 LEU A C 1
ATOM 673 O O . LEU A 1 84 ? -2.188 5.340 1.219 1.00 98.12 84 LEU A O 1
ATOM 677 N N . TYR A 1 85 ? -2.301 3.779 -0.390 1.00 98.25 85 TYR A N 1
ATOM 678 C CA . TYR A 1 85 ? -3.456 3.092 0.182 1.00 98.25 85 TYR A CA 1
ATOM 679 C C . TYR A 1 85 ? -3.142 2.425 1.525 1.00 98.25 85 TYR A C 1
ATOM 681 O O . TYR A 1 85 ? -3.875 2.613 2.497 1.00 98.25 85 TYR A O 1
ATOM 689 N N . CYS A 1 86 ? -2.003 1.744 1.644 1.00 98.25 86 CYS A N 1
ATOM 690 C CA . CYS A 1 86 ? -1.548 1.153 2.905 1.00 98.25 86 CYS A CA 1
ATOM 691 C C . CYS A 1 86 ? -1.266 2.223 3.965 1.00 98.25 86 CYS A C 1
ATOM 693 O O . CYS A 1 86 ? -1.566 2.040 5.149 1.00 98.25 86 CYS A O 1
ATOM 695 N N . LYS A 1 87 ? -0.729 3.382 3.565 1.00 98.06 87 LYS A N 1
ATOM 696 C CA . LYS A 1 87 ? -0.529 4.508 4.480 1.00 98.06 87 LYS A CA 1
ATOM 697 C C . LYS A 1 87 ? -1.867 5.017 5.007 1.00 98.06 87 LYS A C 1
ATOM 699 O O . LYS A 1 87 ? -1.991 5.239 6.213 1.00 98.06 87 LYS A O 1
ATOM 704 N N . THR A 1 88 ? -2.867 5.123 4.137 1.00 97.44 88 THR A N 1
ATOM 705 C CA . THR A 1 88 ? -4.245 5.458 4.513 1.00 97.44 88 THR A CA 1
ATOM 706 C C . THR A 1 88 ? -4.837 4.429 5.476 1.00 97.44 88 THR A C 1
ATOM 708 O O . THR A 1 88 ? -5.350 4.810 6.527 1.00 97.44 88 THR A O 1
ATOM 711 N N . TYR A 1 89 ? -4.681 3.135 5.192 1.00 97.44 89 TYR A N 1
ATOM 712 C CA . TYR A 1 89 ? -5.116 2.053 6.078 1.00 97.44 89 TYR A CA 1
ATOM 713 C C . TYR A 1 89 ? -4.527 2.210 7.489 1.00 97.44 89 TYR A C 1
ATOM 715 O O . TYR A 1 89 ? -5.265 2.225 8.470 1.00 97.44 89 TYR A O 1
ATOM 723 N N . THR A 1 90 ? -3.222 2.475 7.615 1.00 96.94 90 THR A N 1
ATOM 724 C CA . THR A 1 90 ? -2.594 2.710 8.934 1.00 96.94 90 THR A CA 1
ATOM 725 C C . THR A 1 90 ? -3.019 4.021 9.615 1.00 96.94 90 THR A C 1
ATOM 727 O O . THR A 1 90 ? -2.882 4.152 10.829 1.00 96.94 90 THR A O 1
ATOM 730 N N . LYS A 1 91 ? -3.573 5.000 8.881 1.00 95.56 91 LYS A N 1
ATOM 731 C CA . LYS A 1 91 ? -4.216 6.190 9.477 1.00 95.56 91 LYS A CA 1
ATOM 732 C C . LYS A 1 91 ? -5.616 5.893 10.031 1.00 95.56 91 LYS A C 1
ATOM 734 O O . LYS A 1 91 ? -6.114 6.674 10.851 1.00 95.56 91 LYS A O 1
ATOM 739 N N . ILE A 1 92 ? -6.273 4.843 9.543 1.00 95.81 92 ILE A N 1
ATOM 740 C CA . ILE A 1 92 ? -7.577 4.367 10.030 1.00 95.81 92 ILE A CA 1
ATOM 741 C C . ILE A 1 92 ? -7.366 3.387 11.190 1.00 95.81 92 ILE A C 1
ATOM 743 O O . ILE A 1 92 ? -8.035 3.509 12.213 1.00 95.81 92 ILE A O 1
ATOM 747 N N . PHE A 1 93 ? -6.366 2.507 11.076 1.00 95.62 93 PHE A N 1
ATOM 748 C CA . PHE A 1 93 ? -6.008 1.492 12.067 1.00 95.62 93 PHE A CA 1
ATOM 749 C C . PHE A 1 93 ? -4.550 1.662 12.543 1.00 95.62 93 PHE A C 1
ATOM 751 O O . PHE A 1 93 ? -3.649 0.978 12.055 1.00 95.62 93 PHE A O 1
ATOM 758 N N . PRO A 1 94 ? -4.271 2.561 13.508 1.00 94.44 94 PRO A N 1
ATOM 759 C CA . PRO A 1 94 ? -2.898 2.895 13.908 1.00 94.44 94 PRO A CA 1
ATOM 760 C C . PRO A 1 94 ? -2.102 1.762 14.569 1.00 94.44 94 PRO A C 1
ATOM 762 O O . PRO A 1 94 ? -0.882 1.864 14.675 1.00 94.44 94 PRO A O 1
ATOM 765 N N . SER A 1 95 ? -2.771 0.708 15.049 1.00 94.06 95 SER A N 1
ATOM 766 C CA . SER A 1 95 ? -2.123 -0.487 15.605 1.00 94.06 95 SER A CA 1
ATOM 767 C C . SER A 1 95 ? -1.602 -1.448 14.537 1.00 94.06 95 SER A C 1
ATOM 769 O O . SER A 1 95 ? -0.835 -2.353 14.862 1.00 94.06 95 SER A O 1
ATOM 771 N N . GLU A 1 96 ? -2.020 -1.275 13.283 1.00 95.69 96 GLU A N 1
ATOM 772 C CA . GLU A 1 96 ? -1.672 -2.172 12.189 1.00 95.69 96 GLU A CA 1
ATOM 773 C C . GLU A 1 96 ? -0.306 -1.846 11.579 1.00 95.69 96 GLU A C 1
ATOM 775 O O . GLU A 1 96 ? 0.133 -0.696 11.503 1.00 95.69 96 GLU A O 1
ATOM 780 N N . SER A 1 97 ? 0.377 -2.887 11.105 1.00 96.19 97 SER A N 1
ATOM 781 C CA . SER A 1 97 ? 1.695 -2.751 10.486 1.00 96.19 97 SER A CA 1
ATOM 782 C C . SER A 1 97 ? 1.572 -2.376 9.013 1.00 96.19 97 SER A C 1
ATOM 784 O O . SER A 1 97 ? 1.033 -3.150 8.224 1.00 96.19 97 SE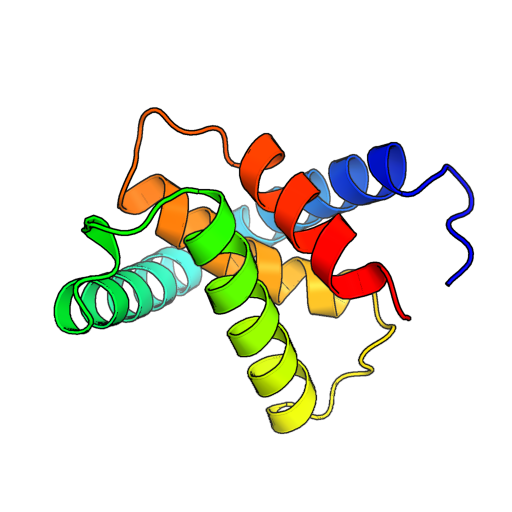R A O 1
ATOM 786 N N . PHE A 1 98 ? 2.167 -1.239 8.628 1.00 97.50 98 PHE A N 1
ATOM 787 C CA . PHE A 1 98 ? 2.287 -0.826 7.224 1.00 97.50 98 PHE A CA 1
ATOM 788 C C . PHE A 1 98 ? 2.910 -1.926 6.361 1.00 97.50 98 PHE A C 1
ATOM 790 O O . PHE A 1 98 ? 2.370 -2.272 5.318 1.00 97.50 98 PHE A O 1
ATOM 797 N N . THR A 1 99 ? 4.033 -2.499 6.806 1.00 96.81 99 THR A N 1
ATOM 798 C CA . THR A 1 99 ? 4.737 -3.537 6.045 1.00 96.81 99 THR A CA 1
ATOM 799 C C . THR A 1 99 ? 3.862 -4.768 5.854 1.00 96.81 99 THR A C 1
ATOM 801 O O . THR A 1 99 ? 3.891 -5.353 4.782 1.00 96.81 99 THR A O 1
ATOM 804 N N . LYS A 1 100 ? 3.057 -5.144 6.858 1.00 96.62 100 LYS A N 1
ATOM 805 C CA . LYS A 1 100 ? 2.171 -6.306 6.746 1.00 96.62 100 LYS A CA 1
ATOM 806 C C . LYS A 1 100 ? 1.101 -6.090 5.674 1.00 96.62 100 LYS A C 1
ATOM 808 O O . LYS A 1 100 ? 1.051 -6.869 4.731 1.00 96.62 100 LYS A O 1
ATOM 813 N N . ILE A 1 101 ? 0.296 -5.028 5.795 1.00 97.94 101 ILE A N 1
ATOM 814 C CA . ILE A 1 101 ? -0.774 -4.755 4.820 1.00 97.94 101 ILE A CA 1
ATOM 815 C C . ILE A 1 101 ? -0.202 -4.538 3.413 1.00 97.94 101 ILE A C 1
ATOM 817 O O . ILE A 1 101 ? -0.771 -5.030 2.443 1.00 97.94 101 ILE A O 1
ATOM 821 N N . PHE A 1 102 ? 0.958 -3.881 3.303 1.00 98.56 102 PHE A N 1
ATOM 822 C CA . PHE A 1 102 ? 1.645 -3.696 2.029 1.00 98.56 102 PHE A CA 1
ATOM 823 C C . PHE A 1 102 ? 2.018 -5.034 1.400 1.00 98.56 102 PHE A C 1
ATOM 825 O O . PHE A 1 102 ? 1.702 -5.263 0.237 1.00 98.56 102 PHE A O 1
ATOM 832 N N . THR A 1 103 ? 2.673 -5.922 2.153 1.00 98.00 103 THR A N 1
ATOM 833 C CA . THR A 1 103 ? 3.072 -7.238 1.649 1.00 98.00 103 THR A CA 1
ATOM 834 C C . THR A 1 103 ? 1.866 -8.054 1.205 1.00 98.00 103 THR A C 1
ATOM 836 O O . THR A 1 103 ? 1.907 -8.662 0.135 1.00 98.00 103 THR A O 1
ATOM 839 N N . ASP A 1 104 ? 0.785 -8.034 1.981 1.00 98.12 104 ASP A N 1
ATOM 840 C CA . ASP A 1 104 ? -0.428 -8.777 1.652 1.00 98.12 104 ASP A CA 1
ATOM 841 C C . ASP A 1 104 ? -1.095 -8.220 0.371 1.00 98.12 104 ASP A C 1
ATOM 843 O O . ASP A 1 104 ? -1.414 -8.992 -0.537 1.00 98.12 104 ASP A O 1
ATOM 847 N N . CYS A 1 105 ? -1.175 -6.891 0.212 1.00 98.38 105 CYS A N 1
ATOM 848 C CA . CYS A 1 105 ? -1.665 -6.247 -1.018 1.00 98.38 105 CYS A CA 1
ATOM 849 C C . CYS A 1 105 ? -0.764 -6.513 -2.230 1.00 98.38 105 CYS A C 1
ATOM 851 O O . CYS A 1 105 ? -1.257 -6.817 -3.313 1.00 98.38 105 CYS A O 1
ATOM 853 N N . PHE A 1 106 ? 0.557 -6.417 -2.064 1.00 98.19 106 PHE A N 1
ATOM 854 C CA . PHE A 1 106 ? 1.527 -6.651 -3.135 1.00 98.19 106 PHE A CA 1
ATOM 855 C C . PHE A 1 106 ? 1.423 -8.083 -3.662 1.00 98.19 106 PHE A C 1
ATOM 857 O O . PHE A 1 106 ? 1.379 -8.314 -4.871 1.00 98.19 106 PHE A O 1
ATOM 864 N N . LYS A 1 107 ? 1.315 -9.055 -2.750 1.00 97.19 107 LYS A N 1
ATOM 865 C CA . LYS A 1 107 ? 1.136 -10.461 -3.109 1.00 97.19 107 LYS A CA 1
ATOM 866 C C . LYS A 1 107 ? -0.161 -10.699 -3.862 1.00 97.19 107 LYS A C 1
ATOM 868 O O . LYS A 1 107 ? -0.130 -11.381 -4.883 1.00 97.19 107 LYS A O 1
ATOM 873 N N . GLU A 1 108 ? -1.274 -10.153 -3.380 1.00 97.81 108 GLU A N 1
ATOM 874 C CA . GLU A 1 108 ? -2.564 -10.356 -4.038 1.00 97.81 108 GLU A CA 1
ATOM 875 C C . GLU A 1 108 ? -2.616 -9.649 -5.402 1.00 97.81 108 GLU A C 1
ATOM 877 O O . GLU A 1 108 ? -3.051 -10.257 -6.379 1.00 97.81 108 GLU A O 1
ATOM 882 N N . TYR A 1 109 ? -2.057 -8.438 -5.523 1.00 97.50 109 TYR A N 1
ATOM 883 C CA . TYR A 1 109 ? -1.965 -7.718 -6.797 1.00 97.50 109 TYR A CA 1
ATOM 884 C C . TYR A 1 109 ? -1.204 -8.523 -7.863 1.00 97.50 109 TYR A C 1
ATOM 886 O O . TYR A 1 109 ? -1.668 -8.648 -8.999 1.00 97.50 109 TYR A O 1
ATOM 894 N N . PHE A 1 110 ? -0.046 -9.093 -7.519 1.00 96.31 110 PHE A N 1
ATOM 895 C CA . PHE A 1 110 ? 0.819 -9.786 -8.482 1.00 96.31 110 PHE A CA 1
ATOM 896 C C . PHE A 1 110 ? 0.555 -11.287 -8.633 1.00 96.31 110 PHE A C 1
ATOM 898 O O . PHE A 1 110 ? 1.190 -11.941 -9.456 1.00 96.31 110 PHE A O 1
ATOM 905 N N . LYS A 1 111 ? -0.407 -11.850 -7.901 1.00 92.62 111 LYS A N 1
ATOM 906 C CA . LYS A 1 111 ? -0.718 -13.289 -7.894 1.00 92.62 111 LYS A CA 1
ATOM 907 C C . LYS A 1 111 ? -1.013 -13.890 -9.271 1.00 92.62 111 LYS A C 1
ATOM 909 O O . LYS A 1 111 ? -0.676 -15.045 -9.512 1.00 92.62 111 LYS A O 1
ATOM 914 N N . ASN A 1 112 ? -1.642 -13.113 -10.154 1.00 84.81 112 ASN A N 1
ATOM 915 C CA . ASN A 1 112 ? -2.046 -13.536 -11.501 1.00 84.81 112 ASN A CA 1
ATOM 916 C C . ASN A 1 112 ? -1.336 -12.752 -12.618 1.00 84.81 112 ASN A C 1
ATOM 918 O O . ASN A 1 112 ? -1.754 -12.820 -13.775 1.00 84.81 112 ASN A O 1
ATOM 922 N N . LYS A 1 113 ? -0.308 -11.980 -12.264 1.00 88.06 113 LYS A N 1
ATOM 923 C CA . LYS A 1 113 ? 0.536 -11.227 -13.196 1.00 88.06 113 LYS A CA 1
ATOM 924 C C . LYS A 1 113 ? 1.824 -12.000 -13.417 1.00 88.06 113 LYS A C 1
ATOM 926 O O . LYS A 1 113 ? 2.162 -12.837 -12.552 1.00 88.06 113 LYS A O 1
#